Protein AF-A0A5J4V1M4-F1 (afdb_monomer_lite)

Structure (mmCIF, N/CA/C/O backbone):
data_AF-A0A5J4V1M4-F1
#
_entry.id   AF-A0A5J4V1M4-F1
#
loop_
_atom_site.group_PDB
_atom_site.id
_atom_site.type_symbol
_atom_site.label_atom_id
_atom_site.label_alt_id
_atom_site.label_comp_id
_atom_site.label_asym_id
_atom_site.label_entity_id
_atom_site.label_seq_id
_atom_site.pdbx_PDB_ins_code
_atom_site.Cartn_x
_atom_site.Cartn_y
_atom_site.Cartn_z
_atom_site.occupancy
_atom_site.B_iso_or_equiv
_atom_site.auth_seq_id
_atom_site.auth_comp_id
_atom_site.auth_asym_id
_atom_site.auth_atom_id
_atom_site.pdbx_PDB_model_num
ATOM 1 N N . MET A 1 1 ? -38.565 24.382 -17.825 1.00 45.00 1 MET A N 1
ATOM 2 C CA . MET A 1 1 ? -37.209 24.366 -18.414 1.00 45.00 1 MET A CA 1
ATOM 3 C C . MET A 1 1 ? -36.232 24.060 -17.295 1.00 45.00 1 MET A C 1
ATOM 5 O O . MET A 1 1 ? -36.076 24.889 -16.411 1.00 45.00 1 MET A O 1
ATOM 9 N N . GLN A 1 2 ? -35.681 22.848 -17.260 1.00 40.97 2 GLN A N 1
ATOM 10 C CA . GLN A 1 2 ? -34.765 22.397 -16.211 1.00 40.97 2 GLN A CA 1
ATOM 11 C C . GLN A 1 2 ? -33.502 21.856 -16.876 1.00 40.97 2 GLN A C 1
ATOM 13 O O . GLN A 1 2 ? -33.566 21.074 -17.822 1.00 40.97 2 GLN A O 1
ATOM 18 N N . TYR A 1 3 ? -32.373 22.378 -16.414 1.00 47.50 3 TYR A N 1
ATOM 19 C CA . TYR A 1 3 ? -31.035 22.190 -16.947 1.00 47.50 3 TYR A CA 1
ATOM 20 C C . TYR A 1 3 ? -30.555 20.747 -16.749 1.00 47.50 3 TYR A C 1
ATOM 22 O O . TYR A 1 3 ? -30.496 20.271 -15.619 1.00 47.50 3 TYR A O 1
ATOM 30 N N . ALA A 1 4 ? -30.135 20.087 -17.827 1.00 45.00 4 ALA A N 1
ATOM 31 C CA . ALA A 1 4 ? -29.282 18.906 -17.760 1.00 45.00 4 ALA A CA 1
ATOM 32 C C . ALA A 1 4 ? -27.880 19.311 -18.230 1.00 45.00 4 ALA A C 1
ATOM 34 O O . ALA A 1 4 ? -27.552 19.251 -19.413 1.00 45.00 4 ALA A O 1
ATOM 35 N N . LEU A 1 5 ? -27.060 19.782 -17.288 1.00 48.81 5 LEU A N 1
ATOM 36 C CA . LEU A 1 5 ? -25.622 19.908 -17.493 1.00 48.81 5 LEU A CA 1
ATOM 37 C C . LEU A 1 5 ? -25.037 18.494 -17.512 1.00 48.81 5 LEU A C 1
ATOM 39 O O . LEU A 1 5 ? -24.767 17.890 -16.476 1.00 48.81 5 LEU A O 1
ATOM 43 N N . MET A 1 6 ? -24.897 17.956 -18.718 1.00 45.09 6 MET A N 1
ATOM 44 C CA . MET A 1 6 ? -24.172 16.726 -18.997 1.00 45.09 6 MET A CA 1
ATOM 45 C C . MET A 1 6 ? -22.678 17.029 -18.829 1.00 45.09 6 MET A C 1
ATOM 47 O O . MET A 1 6 ? -22.008 17.465 -19.762 1.00 45.09 6 MET A O 1
ATOM 51 N N . TYR A 1 7 ? -22.158 16.894 -17.609 1.00 43.53 7 TYR A N 1
ATOM 52 C CA . TYR A 1 7 ? -20.723 17.016 -17.370 1.00 43.53 7 TYR A CA 1
ATOM 53 C C . TYR A 1 7 ? -20.008 15.834 -18.038 1.00 43.53 7 TYR A C 1
ATOM 55 O O . TYR A 1 7 ? -20.292 14.686 -17.687 1.00 43.53 7 TYR A O 1
ATOM 63 N N . PRO A 1 8 ? -19.065 16.057 -18.970 1.00 46.84 8 PRO A N 1
ATOM 64 C CA . PRO A 1 8 ? -18.210 14.981 -19.434 1.00 46.84 8 PRO A CA 1
ATOM 65 C C . PRO A 1 8 ? -17.286 14.581 -18.280 1.00 46.84 8 PRO A C 1
ATOM 67 O O . PRO A 1 8 ? -16.418 15.353 -17.867 1.00 46.84 8 PRO A O 1
ATOM 70 N N . VAL A 1 9 ? -17.468 13.364 -17.762 1.00 43.47 9 VAL A N 1
ATOM 71 C CA . VAL A 1 9 ? -16.500 12.705 -16.881 1.00 43.47 9 VAL A CA 1
ATOM 72 C C . VAL A 1 9 ? -15.238 12.477 -17.710 1.00 43.47 9 VAL A C 1
ATOM 74 O O . VAL A 1 9 ? -15.075 11.454 -18.369 1.00 43.47 9 VAL A O 1
ATOM 77 N N . ARG A 1 10 ? -14.338 13.465 -17.731 1.00 42.66 10 ARG A N 1
ATOM 78 C CA . ARG A 1 10 ? -12.967 13.256 -18.189 1.00 42.66 10 ARG A CA 1
ATOM 79 C C . ARG A 1 10 ? -12.308 12.355 -17.156 1.00 42.66 10 ARG A C 1
ATOM 81 O O . ARG A 1 10 ? -11.762 12.839 -16.167 1.00 42.66 10 ARG A O 1
ATOM 88 N N . ILE A 1 11 ? -12.377 11.045 -17.373 1.00 49.69 11 ILE A N 1
ATOM 89 C CA . ILE A 1 11 ? -11.449 10.114 -16.743 1.00 49.69 11 ILE A CA 1
ATOM 90 C C . ILE A 1 11 ? -10.085 10.505 -17.312 1.00 49.69 11 ILE A C 1
ATOM 92 O O . ILE A 1 11 ? -9.714 10.086 -18.404 1.00 49.69 11 ILE A O 1
ATOM 96 N N . LEU A 1 12 ? -9.370 11.403 -16.628 1.00 48.34 12 LEU A N 1
ATOM 97 C CA . LEU A 1 12 ? -7.943 11.559 -16.860 1.00 48.34 12 LEU A CA 1
ATOM 98 C C . LEU A 1 12 ? -7.344 10.190 -16.551 1.00 48.34 12 LEU A C 1
ATOM 100 O O . LEU A 1 12 ? -7.156 9.849 -15.382 1.00 48.34 12 LEU A O 1
ATOM 104 N N . GLN A 1 13 ? -7.086 9.398 -17.590 1.00 56.00 13 GLN A N 1
ATOM 105 C CA . GLN A 1 13 ? -6.235 8.227 -17.484 1.00 56.00 13 GLN A CA 1
ATOM 106 C C . GLN A 1 13 ? -4.854 8.749 -17.089 1.00 56.00 13 GLN A C 1
ATOM 108 O O . GLN A 1 13 ? -4.077 9.222 -17.916 1.00 56.00 13 GLN A O 1
ATOM 113 N N . LYS A 1 14 ? -4.596 8.791 -15.779 1.00 71.06 14 LYS A N 1
ATOM 114 C CA . LYS A 1 14 ? -3.306 9.202 -15.241 1.00 71.06 14 LYS A CA 1
ATOM 115 C C . LYS A 1 14 ? -2.306 8.129 -15.642 1.00 71.06 14 LYS A C 1
ATOM 117 O O . LYS A 1 14 ? -2.311 7.033 -15.092 1.00 71.06 14 L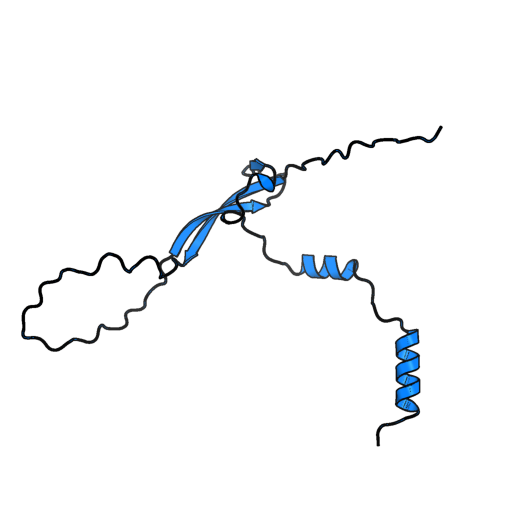YS A O 1
ATOM 122 N N . THR A 1 15 ? -1.465 8.451 -16.613 1.00 79.31 15 THR A N 1
ATOM 123 C CA . THR A 1 15 ? -0.310 7.630 -16.964 1.00 79.31 15 THR A CA 1
ATOM 124 C C . THR A 1 15 ? 0.625 7.545 -15.759 1.00 79.31 15 THR A C 1
ATOM 126 O O . THR A 1 15 ? 0.929 8.565 -15.134 1.00 79.31 15 THR A O 1
ATOM 129 N N . MET A 1 16 ? 1.080 6.340 -15.431 1.00 85.81 16 MET A N 1
ATOM 130 C CA . MET A 1 16 ? 2.049 6.075 -14.369 1.00 85.81 16 MET A CA 1
ATOM 131 C C . MET A 1 16 ? 3.343 5.543 -14.986 1.00 85.81 16 MET A C 1
ATOM 133 O O . MET A 1 16 ? 3.350 5.032 -16.105 1.00 85.81 16 MET A O 1
ATOM 137 N N . LYS A 1 17 ? 4.464 5.669 -14.271 1.00 90.62 17 LYS A N 1
ATOM 138 C CA . LYS A 1 17 ? 5.711 5.040 -14.705 1.00 90.62 17 LYS A CA 1
ATOM 139 C C . LYS A 1 17 ? 5.834 3.646 -14.112 1.00 90.62 17 LYS A C 1
ATOM 141 O O . LYS A 1 17 ? 5.693 3.465 -12.904 1.00 90.62 17 LYS A O 1
ATOM 146 N N . PHE A 1 18 ? 6.172 2.689 -14.966 1.00 90.69 18 PHE A N 1
ATOM 147 C CA . PHE A 1 18 ? 6.471 1.318 -14.585 1.00 90.69 18 PHE A CA 1
ATOM 148 C C . PHE A 1 18 ? 7.898 0.955 -14.965 1.00 90.69 18 PHE A C 1
ATOM 150 O O . PHE A 1 18 ? 8.397 1.337 -16.023 1.00 90.69 18 PHE A O 1
ATOM 157 N N . LYS A 1 19 ? 8.553 0.179 -14.109 1.00 92.00 19 LYS A N 1
ATOM 158 C CA . LYS A 1 19 ? 9.869 -0.396 -14.367 1.00 92.00 19 LYS A CA 1
ATOM 159 C C . LYS A 1 19 ? 9.743 -1.900 -14.540 1.00 92.00 19 LYS A C 1
ATOM 161 O O . LYS A 1 19 ? 9.071 -2.564 -13.753 1.00 92.00 19 LYS A O 1
ATOM 166 N N . GLN A 1 20 ? 10.404 -2.439 -15.559 1.00 91.56 20 GLN A N 1
ATOM 167 C CA . GLN A 1 20 ? 10.467 -3.878 -15.766 1.00 91.56 20 GLN A CA 1
ATOM 168 C C . GLN A 1 20 ? 11.557 -4.486 -14.878 1.00 91.56 20 GLN A C 1
ATOM 170 O O . GLN A 1 20 ? 12.707 -4.049 -14.899 1.00 91.56 20 GLN A O 1
ATOM 175 N N . VAL A 1 21 ? 11.194 -5.500 -14.104 1.00 89.62 21 VAL A N 1
ATOM 176 C CA . VAL A 1 21 ? 12.071 -6.223 -13.182 1.00 89.62 21 VAL A CA 1
ATOM 177 C C . VAL A 1 21 ? 12.027 -7.716 -13.479 1.00 89.62 21 VAL A C 1
ATOM 179 O O . VAL A 1 21 ? 11.010 -8.252 -13.924 1.00 89.62 21 VAL A O 1
ATOM 182 N N . LEU A 1 22 ? 13.153 -8.391 -13.260 1.00 89.25 22 LEU A N 1
ATOM 183 C CA . LEU A 1 22 ? 13.268 -9.834 -13.425 1.00 89.25 22 LEU A CA 1
ATOM 184 C C . LEU A 1 22 ? 13.098 -10.493 -12.056 1.00 89.25 22 LEU A C 1
ATOM 186 O O . LEU A 1 22 ? 13.905 -10.259 -11.161 1.00 89.25 22 LEU A O 1
ATOM 190 N N . VAL A 1 23 ? 12.038 -11.280 -11.898 1.00 85.88 23 VAL A N 1
ATOM 191 C CA . VAL A 1 23 ? 11.677 -11.948 -10.644 1.00 85.88 23 VAL A CA 1
ATOM 192 C C . VAL A 1 23 ? 11.917 -13.445 -10.794 1.00 85.88 23 VAL A C 1
ATOM 194 O O . VAL A 1 23 ? 11.583 -14.028 -11.825 1.00 85.88 23 VAL A O 1
ATOM 197 N N . GLU A 1 24 ? 12.516 -14.067 -9.783 1.00 85.38 24 GLU A N 1
ATOM 198 C CA . GLU A 1 24 ? 12.662 -15.521 -9.719 1.00 85.38 24 GLU A CA 1
ATOM 199 C C . GLU A 1 24 ? 11.427 -16.132 -9.058 1.00 85.38 24 GLU A C 1
ATOM 201 O O . GLU A 1 24 ? 11.097 -15.815 -7.918 1.00 85.38 24 GLU A O 1
ATOM 206 N N . GLU A 1 25 ? 10.731 -16.999 -9.789 1.00 82.19 25 GLU A N 1
ATOM 207 C CA . GLU A 1 25 ? 9.518 -17.674 -9.328 1.00 82.19 25 GLU A CA 1
ATOM 208 C C . GLU A 1 25 ? 9.706 -19.190 -9.335 1.00 82.19 25 GLU A C 1
ATOM 210 O O . GLU A 1 25 ? 10.325 -19.709 -10.269 1.00 82.19 25 GLU A O 1
ATOM 215 N N . PRO A 1 26 ? 9.154 -19.923 -8.353 1.00 79.38 26 PRO A N 1
ATOM 216 C CA . PRO A 1 26 ? 9.152 -21.380 -8.381 1.00 79.38 26 PRO A CA 1
ATOM 217 C C . PRO A 1 26 ? 8.347 -21.890 -9.585 1.00 79.38 26 PRO A C 1
ATOM 219 O O . PRO A 1 26 ? 7.295 -21.346 -9.930 1.00 79.38 26 PRO A O 1
ATOM 222 N N . ILE A 1 27 ? 8.853 -22.928 -10.250 1.00 75.81 27 ILE A N 1
ATOM 223 C CA . ILE A 1 27 ? 8.130 -23.599 -11.333 1.00 75.81 27 ILE A CA 1
ATOM 224 C C . ILE A 1 27 ? 7.018 -24.455 -10.704 1.00 75.81 27 ILE A C 1
ATOM 226 O O . ILE A 1 27 ? 7.340 -25.300 -9.870 1.00 75.81 27 ILE A O 1
ATOM 230 N N . PRO A 1 28 ? 5.738 -24.270 -11.080 1.00 65.81 28 PRO A N 1
ATOM 231 C CA . PRO A 1 28 ? 4.666 -25.153 -10.628 1.00 65.81 28 PRO A CA 1
ATOM 232 C C . PRO A 1 28 ? 4.911 -26.583 -11.137 1.00 65.81 28 PRO A C 1
ATOM 234 O O . PRO A 1 28 ? 5.233 -26.780 -12.312 1.00 65.81 28 PRO A O 1
ATOM 237 N N . GLU A 1 29 ? 4.790 -27.569 -10.246 1.00 60.47 29 GLU A N 1
ATOM 238 C CA . GLU A 1 29 ? 5.140 -28.977 -10.501 1.00 60.47 29 GLU A CA 1
ATOM 239 C C . GLU A 1 29 ? 4.255 -29.650 -11.572 1.00 60.47 29 GLU A C 1
ATOM 241 O O . GLU A 1 29 ? 4.682 -30.618 -12.197 1.00 60.47 29 GLU A O 1
ATOM 246 N N . ASP A 1 30 ? 3.105 -29.063 -11.916 1.00 52.38 30 ASP A N 1
ATOM 247 C CA . ASP A 1 30 ? 2.092 -29.636 -12.822 1.00 52.38 30 ASP A CA 1
ATOM 248 C C . ASP A 1 30 ? 2.485 -29.716 -14.313 1.00 52.38 30 ASP A C 1
ATOM 250 O O . ASP A 1 30 ? 1.671 -30.069 -15.162 1.00 52.38 30 ASP A O 1
ATOM 254 N N . THR A 1 31 ? 3.724 -29.378 -14.686 1.00 51.91 31 THR A N 1
ATOM 255 C CA . THR A 1 31 ? 4.166 -29.440 -16.099 1.00 51.91 31 THR A CA 1
ATOM 256 C C . THR A 1 31 ? 4.981 -30.702 -16.429 1.00 51.91 31 THR A C 1
ATOM 258 O O . THR A 1 31 ? 5.548 -30.795 -17.518 1.00 51.91 31 THR A O 1
ATOM 261 N N . GLN A 1 32 ? 5.073 -31.683 -15.523 1.00 49.41 32 GLN A N 1
ATOM 262 C CA . GLN A 1 32 ? 5.910 -32.878 -15.715 1.00 49.41 32 GLN A CA 1
ATOM 263 C C . GLN A 1 32 ? 5.157 -34.213 -15.663 1.00 49.41 32 GLN A C 1
ATOM 265 O O . GLN A 1 32 ? 5.606 -35.113 -14.980 1.00 49.41 32 GLN A O 1
ATOM 270 N N . ASP A 1 33 ? 4.105 -34.400 -16.467 1.00 46.38 33 ASP A N 1
ATOM 271 C CA . ASP A 1 33 ? 3.514 -35.740 -16.683 1.00 46.38 33 ASP A CA 1
ATOM 272 C C . ASP A 1 33 ? 3.190 -36.040 -18.162 1.00 46.38 33 ASP A C 1
ATOM 274 O O . ASP A 1 33 ? 2.162 -36.617 -18.502 1.00 46.38 33 ASP A O 1
ATOM 278 N N . ALA A 1 34 ? 4.068 -35.655 -19.097 1.00 43.25 34 ALA A N 1
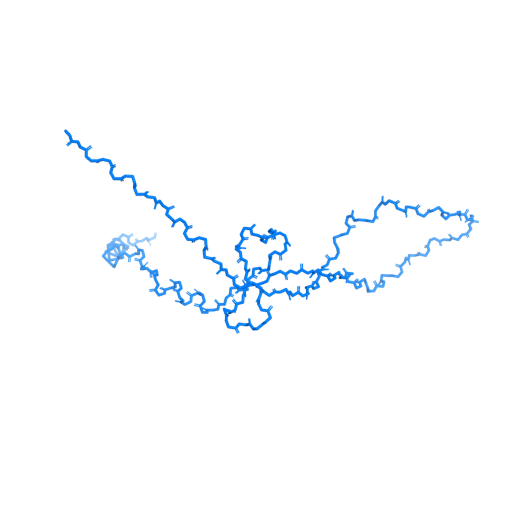ATOM 279 C CA . ALA A 1 34 ? 3.906 -36.026 -20.517 1.00 43.25 34 ALA A CA 1
ATOM 280 C C . ALA A 1 34 ? 5.164 -36.599 -21.191 1.00 43.25 34 ALA A C 1
ATOM 282 O O . ALA A 1 34 ? 5.197 -36.779 -22.409 1.00 43.25 34 ALA A O 1
ATOM 283 N N . LYS A 1 35 ? 6.209 -36.925 -20.425 1.00 47.28 35 LYS A N 1
ATOM 284 C CA . LYS A 1 35 ? 7.354 -37.701 -20.927 1.00 47.28 35 LYS A CA 1
ATOM 285 C C . LYS A 1 35 ? 7.685 -38.828 -19.962 1.00 47.28 35 LYS A C 1
ATOM 287 O O . LYS A 1 35 ? 8.743 -38.839 -19.346 1.00 47.28 35 LYS A O 1
ATOM 292 N N . GLN A 1 36 ? 6.761 -39.779 -19.846 1.00 46.53 36 GLN A N 1
ATOM 293 C CA . GLN A 1 36 ? 7.061 -41.057 -19.221 1.00 46.53 36 GLN A CA 1
ATOM 294 C C . GLN A 1 36 ? 8.120 -41.774 -20.067 1.00 46.53 36 GLN A C 1
ATOM 296 O O . GLN A 1 36 ? 7.940 -42.046 -21.258 1.00 46.53 36 GLN A O 1
ATOM 301 N N . GLU A 1 37 ? 9.264 -41.986 -19.430 1.00 43.47 37 GLU A N 1
ATOM 302 C CA . GLU A 1 37 ? 10.438 -42.672 -19.936 1.00 43.47 37 GLU A CA 1
ATOM 303 C C . GLU A 1 37 ? 10.073 -44.052 -20.488 1.00 43.47 37 GLU A C 1
ATOM 305 O O . GLU A 1 37 ? 9.549 -44.920 -19.793 1.00 43.47 37 GLU A O 1
ATOM 310 N N . ARG A 1 38 ? 10.401 -44.283 -21.760 1.00 44.19 38 ARG A N 1
ATOM 311 C CA . ARG A 1 38 ? 10.417 -45.620 -22.354 1.00 44.19 38 ARG A CA 1
ATOM 312 C C . ARG A 1 38 ? 11.785 -46.251 -22.082 1.00 44.19 38 ARG A C 1
ATOM 314 O O . ARG A 1 38 ? 12.574 -46.453 -23.001 1.00 44.19 38 ARG A O 1
ATOM 321 N N . THR A 1 39 ? 12.097 -46.528 -20.822 1.00 41.09 39 THR A N 1
ATOM 322 C CA . THR A 1 39 ? 13.280 -47.307 -20.434 1.00 41.09 39 THR A CA 1
ATOM 323 C C . THR A 1 39 ? 12.907 -48.788 -20.411 1.00 41.09 39 THR A C 1
ATOM 325 O O . THR A 1 39 ? 12.132 -49.254 -19.582 1.00 41.09 39 THR A O 1
ATOM 328 N N . LYS A 1 40 ? 13.441 -49.536 -21.387 1.00 44.72 40 LYS A N 1
ATOM 329 C CA . LYS A 1 40 ? 13.412 -51.006 -21.436 1.00 44.72 40 LYS A CA 1
ATOM 330 C C . LYS A 1 40 ? 13.950 -51.563 -20.113 1.00 44.72 40 LYS A C 1
ATOM 332 O O . LYS A 1 40 ? 15.131 -51.394 -19.822 1.00 44.72 40 LYS A O 1
ATOM 337 N N . SER A 1 41 ? 13.113 -52.252 -19.348 1.00 42.03 41 SER A N 1
ATOM 338 C CA . SER A 1 41 ? 13.534 -53.025 -18.183 1.00 42.03 41 SER A CA 1
ATOM 339 C C . SER A 1 41 ? 14.234 -54.316 -18.626 1.00 42.03 41 SER A C 1
ATOM 341 O O . SER A 1 41 ? 13.667 -55.137 -19.347 1.00 42.03 41 SER A O 1
ATOM 343 N N . GLN A 1 42 ? 15.485 -54.500 -18.195 1.00 48.91 42 GLN A N 1
ATOM 344 C CA . GLN A 1 42 ? 16.091 -55.827 -18.055 1.00 48.91 42 GLN A CA 1
ATOM 345 C C . GLN A 1 42 ? 15.617 -56.445 -16.724 1.00 48.91 42 GLN A C 1
ATOM 347 O O . GLN A 1 42 ? 15.551 -55.727 -15.724 1.00 48.91 42 GLN A O 1
ATOM 352 N N . PRO A 1 43 ? 15.296 -57.750 -16.668 1.00 43.94 43 PRO A N 1
ATOM 353 C CA . PRO A 1 43 ? 14.911 -58.414 -15.426 1.00 43.94 43 PRO A CA 1
ATOM 354 C C . PRO A 1 43 ? 16.166 -58.818 -14.635 1.00 43.94 43 PRO A C 1
ATOM 356 O O . PRO A 1 43 ? 16.949 -59.631 -15.118 1.00 43.94 43 PRO A O 1
ATOM 359 N N . GLY A 1 44 ? 16.369 -58.282 -13.423 1.00 49.62 44 GLY A N 1
ATOM 360 C CA . GLY A 1 44 ? 17.411 -58.827 -12.537 1.00 49.62 44 GLY A CA 1
ATOM 361 C C . GLY A 1 44 ? 17.912 -58.004 -11.347 1.00 49.62 44 GLY A C 1
ATOM 362 O O . GLY A 1 44 ? 18.649 -58.561 -10.541 1.00 49.62 44 GLY A O 1
ATOM 363 N N . SER A 1 45 ? 17.545 -56.732 -11.171 1.00 52.12 45 SER A N 1
ATOM 364 C CA . SER A 1 45 ? 18.053 -55.925 -10.045 1.00 52.12 45 SER A CA 1
ATOM 365 C C . SER A 1 45 ? 16.937 -55.392 -9.150 1.00 52.12 45 SER A C 1
ATOM 367 O O . SER A 1 45 ? 15.982 -54.787 -9.635 1.00 52.12 45 SER A O 1
ATOM 369 N N . LEU A 1 46 ? 17.084 -55.605 -7.837 1.00 56.94 46 LEU A N 1
ATOM 370 C CA . LEU A 1 46 ? 16.245 -55.023 -6.784 1.00 56.94 46 LEU A CA 1
ATOM 371 C C . LEU A 1 46 ? 16.144 -53.492 -6.944 1.00 56.94 46 LEU A C 1
ATOM 373 O O . LEU A 1 46 ? 17.138 -52.862 -7.317 1.00 56.94 46 LEU A O 1
ATOM 377 N N . PRO A 1 47 ? 14.988 -52.873 -6.641 1.00 50.94 47 PRO A N 1
ATOM 378 C CA . PRO A 1 47 ? 14.838 -51.427 -6.731 1.00 50.94 47 PRO A CA 1
ATOM 379 C C . PRO A 1 47 ? 15.721 -50.742 -5.679 1.00 50.94 47 PRO A C 1
ATOM 381 O O . PRO A 1 47 ? 15.478 -50.837 -4.476 1.00 50.94 47 PRO A O 1
ATOM 384 N N . GLN A 1 48 ? 16.759 -50.041 -6.134 1.00 55.25 48 GLN A N 1
ATOM 385 C CA . GLN A 1 48 ? 17.460 -49.055 -5.320 1.00 55.25 48 GLN A CA 1
ATOM 386 C C . GLN A 1 48 ? 16.489 -47.904 -5.041 1.00 55.25 48 GLN A C 1
ATOM 388 O O . GLN A 1 48 ? 16.023 -47.248 -5.972 1.00 55.25 48 GLN A O 1
ATOM 393 N N . PHE A 1 49 ? 16.178 -47.655 -3.767 1.00 53.56 49 PHE A N 1
ATOM 394 C CA . PHE A 1 49 ? 15.472 -46.436 -3.379 1.00 53.56 49 PHE A CA 1
ATOM 395 C C . PHE A 1 49 ? 16.307 -45.225 -3.825 1.00 53.56 49 PHE A C 1
ATOM 397 O O . PHE A 1 49 ? 17.492 -45.156 -3.477 1.00 53.56 49 PHE A O 1
ATOM 404 N N . PRO A 1 50 ? 15.741 -44.279 -4.597 1.00 58.34 50 PRO A N 1
ATOM 405 C CA . PRO A 1 50 ? 16.475 -43.091 -4.994 1.00 58.34 50 PRO A CA 1
ATOM 406 C C . PRO A 1 50 ? 16.834 -42.295 -3.738 1.00 58.34 50 PRO A C 1
ATOM 408 O O . PRO A 1 50 ? 15.980 -42.002 -2.901 1.00 58.34 50 PRO A O 1
ATOM 411 N N . GLN A 1 51 ? 18.120 -41.967 -3.593 1.00 59.03 51 GLN A N 1
ATOM 412 C CA . GLN A 1 51 ? 18.575 -41.052 -2.553 1.00 59.03 51 GLN A CA 1
ATOM 413 C C . GLN A 1 51 ? 17.790 -39.745 -2.708 1.00 59.03 51 GLN A C 1
ATOM 415 O O . GLN A 1 51 ? 17.772 -39.175 -3.800 1.00 59.03 51 GLN A O 1
ATOM 420 N N . ILE A 1 52 ? 17.143 -39.277 -1.636 1.00 53.66 52 ILE A N 1
ATOM 421 C CA . ILE A 1 52 ? 16.461 -37.978 -1.597 1.00 53.66 52 ILE A CA 1
ATOM 422 C C . ILE A 1 52 ? 17.554 -36.903 -1.636 1.00 53.66 52 ILE A C 1
ATOM 424 O O . ILE A 1 52 ? 17.987 -36.362 -0.619 1.00 53.66 52 ILE A O 1
ATOM 428 N N . GLY A 1 53 ? 18.084 -36.657 -2.833 1.00 53.41 53 GLY A N 1
ATOM 429 C CA . GLY A 1 53 ? 18.930 -35.516 -3.116 1.00 53.41 53 GLY A CA 1
ATOM 430 C C . GLY A 1 53 ? 18.134 -34.255 -2.820 1.00 53.41 53 GLY A C 1
ATOM 431 O O . GLY A 1 53 ? 16.930 -34.205 -3.057 1.00 53.41 53 GLY A O 1
ATOM 432 N N . LYS A 1 54 ? 18.803 -33.240 -2.272 1.00 51.03 54 LYS A N 1
ATOM 433 C CA . LYS A 1 54 ? 18.227 -31.918 -2.014 1.00 51.03 54 LYS A CA 1
ATOM 434 C C . LYS A 1 54 ? 17.596 -31.404 -3.318 1.00 51.03 54 LYS A C 1
ATOM 436 O O . LYS A 1 54 ? 18.320 -30.892 -4.170 1.00 51.03 54 LYS A O 1
ATOM 441 N N . MET A 1 55 ? 16.283 -31.575 -3.503 1.00 52.25 55 MET A N 1
ATOM 442 C CA . MET A 1 55 ? 15.559 -30.963 -4.615 1.00 52.25 55 MET A CA 1
ATOM 443 C C . MET A 1 55 ? 15.641 -29.461 -4.389 1.00 52.25 55 MET A C 1
ATOM 445 O O . MET A 1 55 ? 14.936 -28.902 -3.553 1.00 52.25 55 MET A O 1
ATOM 449 N N . GLN A 1 56 ? 16.574 -28.809 -5.080 1.00 62.09 56 GLN A N 1
ATOM 450 C CA . GLN A 1 56 ? 16.544 -27.361 -5.170 1.00 62.09 56 GLN A CA 1
ATOM 451 C C . GLN A 1 56 ? 15.274 -27.001 -5.947 1.00 62.09 56 GLN A C 1
ATOM 453 O O . GLN A 1 56 ? 15.070 -27.552 -7.037 1.00 62.09 56 GLN A O 1
ATOM 458 N N . PRO A 1 57 ? 14.412 -26.124 -5.409 1.00 61.78 57 PRO A N 1
ATOM 459 C CA . PRO A 1 57 ? 13.235 -25.683 -6.133 1.00 61.78 57 PRO A CA 1
ATOM 460 C C . PRO A 1 57 ? 13.705 -25.054 -7.444 1.00 61.78 57 PRO A C 1
ATOM 462 O O . PRO A 1 57 ? 14.497 -24.110 -7.442 1.00 61.78 57 PRO A O 1
ATOM 465 N N . ARG A 1 58 ? 13.268 -25.610 -8.579 1.00 72.75 58 ARG A N 1
ATOM 466 C CA . ARG A 1 58 ? 13.588 -25.026 -9.882 1.00 72.75 58 ARG A CA 1
ATOM 467 C C . ARG A 1 58 ? 12.888 -23.676 -9.956 1.00 72.75 58 ARG A C 1
ATOM 469 O O . ARG A 1 58 ? 11.661 -23.618 -9.888 1.00 72.75 58 ARG A O 1
ATOM 476 N N . THR A 1 59 ? 13.658 -22.605 -10.095 1.00 80.06 59 THR A N 1
ATOM 477 C CA . THR A 1 59 ? 13.129 -21.260 -10.312 1.00 80.06 59 THR A CA 1
ATOM 478 C C . THR A 1 59 ? 13.212 -20.890 -11.790 1.00 80.06 59 THR A C 1
ATOM 480 O O . THR A 1 59 ? 14.118 -21.306 -12.515 1.00 80.06 59 THR A O 1
ATOM 483 N N . ARG A 1 60 ? 12.242 -20.108 -12.265 1.00 82.00 60 ARG A N 1
ATOM 484 C CA . ARG A 1 60 ? 12.263 -19.462 -13.580 1.00 82.00 60 ARG A CA 1
ATOM 485 C C . ARG A 1 60 ? 12.329 -17.951 -13.402 1.00 82.00 60 ARG A C 1
ATOM 487 O O . ARG A 1 60 ? 11.731 -17.401 -12.483 1.00 82.00 60 ARG A O 1
ATOM 494 N N . LYS A 1 61 ? 13.032 -17.278 -14.309 1.00 85.38 61 LYS A N 1
ATOM 495 C CA . LYS A 1 61 ? 13.121 -15.816 -14.343 1.00 85.38 61 LYS A CA 1
ATOM 496 C C . LYS A 1 61 ? 11.965 -15.259 -15.172 1.00 85.38 61 LYS A C 1
ATOM 498 O O . LYS A 1 61 ? 11.921 -15.477 -16.381 1.00 85.38 61 LYS A O 1
ATOM 503 N N . VAL A 1 62 ? 11.037 -14.554 -14.532 1.00 86.94 62 VAL A N 1
ATOM 504 C CA . VAL A 1 62 ? 9.853 -13.950 -15.158 1.00 86.94 62 VAL A CA 1
ATOM 505 C C . VAL A 1 62 ? 9.992 -12.432 -15.159 1.00 86.94 62 VAL A C 1
ATOM 507 O O . VAL A 1 62 ? 10.440 -11.825 -14.189 1.00 86.94 62 VAL A O 1
ATOM 510 N N . LYS A 1 63 ? 9.623 -11.803 -16.274 1.00 90.31 63 LYS A N 1
ATOM 511 C CA . LYS A 1 63 ? 9.585 -10.345 -16.407 1.00 90.31 63 LYS A CA 1
ATOM 512 C C . LYS A 1 63 ? 8.283 -9.815 -15.810 1.00 90.31 63 LYS A C 1
ATOM 514 O O . LYS A 1 63 ? 7.212 -10.213 -16.258 1.00 90.31 63 LYS A O 1
ATOM 519 N N . ARG A 1 64 ? 8.380 -8.898 -14.849 1.00 92.62 64 ARG A N 1
ATOM 520 C CA . ARG A 1 64 ? 7.236 -8.214 -14.231 1.00 92.62 64 ARG A CA 1
ATOM 521 C C . ARG A 1 64 ? 7.402 -6.696 -14.268 1.00 92.62 64 ARG A C 1
ATOM 523 O O . ARG A 1 64 ? 8.518 -6.203 -14.389 1.00 92.62 64 ARG A O 1
ATOM 530 N N . TYR A 1 65 ? 6.305 -5.961 -14.152 1.00 92.94 65 TYR A N 1
ATOM 531 C CA . TYR A 1 65 ? 6.260 -4.503 -14.097 1.00 92.94 65 TYR A CA 1
ATOM 532 C C . TYR A 1 65 ? 5.918 -4.042 -12.686 1.00 92.94 65 TYR A C 1
ATOM 534 O O . TYR A 1 65 ? 4.926 -4.483 -12.114 1.00 92.94 65 TYR A O 1
ATOM 542 N N . VAL A 1 66 ? 6.717 -3.134 -12.135 1.00 93.00 66 VAL A N 1
ATOM 543 C CA . VAL A 1 66 ? 6.478 -2.510 -10.828 1.00 93.00 66 VAL A CA 1
ATOM 544 C C . VAL A 1 66 ? 6.275 -1.012 -11.003 1.00 93.00 66 VAL A C 1
ATOM 546 O O . VAL A 1 66 ? 6.940 -0.392 -11.836 1.00 93.00 66 VAL A O 1
ATOM 549 N N . GLY A 1 67 ? 5.361 -0.422 -10.232 1.00 91.38 67 GLY A N 1
ATOM 550 C CA . GLY A 1 67 ? 5.209 1.031 -10.194 1.00 91.38 67 GLY A CA 1
ATOM 551 C C . GLY A 1 67 ? 6.502 1.689 -9.707 1.00 91.38 67 GLY A C 1
ATOM 552 O O . GLY A 1 67 ? 7.093 1.246 -8.724 1.00 91.38 67 GLY A O 1
ATOM 553 N N . THR A 1 68 ? 6.957 2.727 -10.403 1.00 91.12 68 THR A N 1
ATOM 554 C CA . THR A 1 68 ? 8.171 3.473 -10.050 1.00 91.12 68 THR A CA 1
ATOM 555 C C . THR A 1 68 ? 7.895 4.973 -9.978 1.00 91.12 68 THR A C 1
ATOM 557 O O . THR A 1 68 ? 6.835 5.463 -10.375 1.00 91.12 68 THR A O 1
ATOM 560 N N . SER A 1 69 ? 8.865 5.719 -9.453 1.00 90.00 69 SER A N 1
ATOM 561 C CA . SER A 1 69 ? 8.808 7.175 -9.408 1.00 90.00 69 SER A CA 1
ATOM 562 C C . SER A 1 69 ? 8.699 7.761 -10.824 1.00 90.00 69 SER A C 1
ATOM 564 O O . SER A 1 69 ? 9.399 7.306 -11.734 1.00 90.00 69 SER A O 1
ATOM 566 N N . PRO A 1 70 ? 7.911 8.832 -11.031 1.00 89.12 70 PRO A N 1
ATOM 567 C CA . PRO A 1 70 ? 7.902 9.580 -12.288 1.00 89.12 70 PRO A CA 1
ATOM 568 C C . PRO A 1 70 ? 9.289 10.090 -12.712 1.00 89.12 70 PRO A C 1
ATOM 570 O O . PRO A 1 70 ? 9.527 10.312 -13.899 1.00 89.12 70 PRO A O 1
ATOM 573 N N . ALA A 1 71 ? 10.216 10.253 -11.766 1.00 90.44 71 ALA A N 1
ATOM 574 C CA . ALA A 1 71 ? 11.582 10.695 -12.029 1.00 90.44 71 ALA A CA 1
ATOM 575 C C . ALA A 1 71 ? 12.539 9.561 -12.450 1.00 90.44 71 ALA A C 1
ATOM 577 O O . ALA A 1 71 ? 13.671 9.847 -12.828 1.00 90.44 71 ALA A O 1
ATOM 578 N N . ASP A 1 72 ? 12.118 8.290 -12.406 1.00 90.12 72 ASP A N 1
ATOM 579 C CA . ASP A 1 72 ? 12.979 7.165 -12.784 1.00 90.12 72 ASP A CA 1
ATOM 580 C C . ASP A 1 72 ? 13.307 7.223 -14.294 1.00 90.12 72 ASP A C 1
ATOM 582 O O . ASP A 1 72 ? 12.377 7.222 -15.121 1.00 90.12 72 ASP A O 1
ATOM 586 N N . PRO A 1 73 ? 14.599 7.288 -14.679 1.00 89.81 73 PRO A N 1
ATOM 587 C CA . PRO A 1 73 ? 15.012 7.330 -16.080 1.00 89.81 73 PRO A CA 1
ATOM 588 C C . PRO A 1 73 ? 14.746 6.012 -16.818 1.00 89.81 73 PRO A C 1
ATOM 590 O O . PRO A 1 73 ? 14.635 6.018 -18.039 1.00 89.81 73 PRO A O 1
ATOM 593 N N . GLN A 1 74 ? 14.620 4.889 -16.103 1.00 90.50 74 GLN A N 1
ATOM 594 C CA . GLN A 1 74 ? 14.304 3.581 -16.691 1.00 90.50 74 GLN A CA 1
ATOM 595 C C . GLN A 1 74 ? 12.797 3.281 -16.702 1.00 90.50 74 GLN A C 1
ATOM 597 O O . GLN A 1 74 ? 12.386 2.200 -17.127 1.00 90.50 74 GLN A O 1
ATOM 602 N N . GLY A 1 75 ? 11.971 4.206 -16.206 1.00 89.12 75 GLY A N 1
ATOM 603 C CA . GLY A 1 75 ? 10.527 4.033 -16.123 1.00 89.12 75 GLY A CA 1
ATOM 604 C C . GLY A 1 75 ? 9.835 4.292 -17.461 1.00 89.12 75 GLY A C 1
ATOM 605 O O . GLY A 1 75 ? 10.003 5.348 -18.069 1.00 89.12 75 GLY A O 1
ATOM 606 N N . ILE A 1 76 ? 8.999 3.348 -17.879 1.00 90.69 76 ILE A N 1
ATOM 607 C CA . ILE A 1 76 ? 8.155 3.437 -19.069 1.00 90.69 76 ILE A CA 1
ATOM 608 C C . ILE A 1 76 ? 6.800 4.009 -18.647 1.00 90.69 76 ILE A C 1
ATOM 610 O O . ILE A 1 76 ? 6.184 3.514 -17.704 1.00 90.69 76 ILE A O 1
ATOM 614 N N . SER A 1 77 ? 6.345 5.060 -19.328 1.00 90.56 77 SER A N 1
ATOM 615 C CA . SER A 1 77 ? 5.036 5.664 -19.069 1.00 90.56 77 SER A CA 1
ATOM 616 C C . SER A 1 77 ? 3.942 4.842 -19.742 1.00 90.56 77 SER A C 1
ATOM 618 O O . SER A 1 77 ? 3.920 4.743 -20.965 1.00 90.56 77 SER A O 1
ATOM 620 N N . MET A 1 78 ? 3.042 4.272 -18.950 1.00 90.12 78 MET A N 1
ATOM 621 C CA . MET A 1 78 ? 1.891 3.496 -19.416 1.00 90.12 78 MET A CA 1
ATOM 622 C C . MET A 1 78 ? 0.740 3.626 -18.413 1.00 90.12 78 MET A C 1
ATOM 624 O O . MET A 1 78 ? 0.924 4.102 -17.288 1.00 90.12 78 MET A O 1
ATOM 628 N N . THR A 1 79 ? -0.470 3.269 -18.814 1.00 90.19 79 THR A N 1
ATOM 629 C CA . THR A 1 79 ? -1.596 3.177 -17.882 1.00 90.19 79 THR A CA 1
ATOM 630 C C . THR A 1 79 ? -1.580 1.822 -17.175 1.00 90.19 79 THR A C 1
ATOM 632 O O . THR A 1 79 ? -0.901 0.891 -17.605 1.00 90.19 79 THR A O 1
ATOM 635 N N . LEU A 1 80 ? -2.301 1.703 -16.057 1.00 86.69 80 LEU A N 1
ATOM 636 C CA . LEU A 1 80 ? -2.407 0.421 -15.352 1.00 86.69 80 LEU A CA 1
ATOM 637 C C . LEU A 1 80 ? -3.116 -0.642 -16.211 1.00 86.69 80 LEU A C 1
ATOM 639 O O . LEU A 1 80 ? -2.781 -1.817 -16.108 1.00 86.69 80 LEU A O 1
ATOM 643 N N . ASP A 1 81 ? -4.035 -0.215 -17.080 1.00 89.50 81 ASP A N 1
ATOM 644 C CA . ASP A 1 81 ? -4.798 -1.090 -17.977 1.00 89.50 81 ASP A CA 1
ATOM 645 C C . ASP A 1 81 ? -3.924 -1.701 -19.089 1.00 89.50 81 ASP A C 1
ATOM 647 O O . ASP A 1 81 ? -4.247 -2.763 -19.619 1.00 89.50 81 ASP A O 1
ATOM 651 N N . ASP A 1 82 ? -2.787 -1.071 -19.407 1.00 88.44 82 ASP A N 1
ATOM 652 C CA . ASP A 1 82 ? -1.828 -1.569 -20.400 1.00 88.44 82 ASP A CA 1
ATOM 653 C C . ASP A 1 82 ? -0.968 -2.729 -19.863 1.00 88.44 82 ASP A C 1
ATOM 655 O O . ASP A 1 82 ? -0.326 -3.443 -20.639 1.00 88.44 82 ASP A O 1
ATOM 659 N N . VAL A 1 83 ? -0.926 -2.926 -18.538 1.00 87.31 83 VAL A N 1
ATOM 660 C CA . VAL A 1 83 ? -0.123 -3.972 -17.894 1.00 87.31 83 VAL A CA 1
ATOM 661 C C . VAL A 1 83 ? -0.993 -5.200 -17.627 1.00 87.31 83 VAL A C 1
ATOM 663 O O . VAL A 1 83 ? -1.918 -5.135 -16.814 1.00 87.31 83 VAL A O 1
ATOM 666 N N . PRO A 1 84 ? -0.680 -6.369 -18.218 1.00 88.81 84 PRO A N 1
ATOM 667 C CA . PRO A 1 84 ? -1.414 -7.586 -17.912 1.00 88.81 84 PRO A CA 1
ATOM 668 C C . PRO A 1 84 ? -1.316 -7.932 -16.414 1.00 88.81 84 PRO A C 1
ATOM 670 O O . PRO A 1 84 ? -0.207 -7.919 -15.869 1.00 88.81 84 PRO A O 1
ATOM 673 N N . PRO A 1 85 ? -2.414 -8.331 -15.741 1.00 87.00 85 PRO A N 1
ATOM 674 C CA . PRO A 1 85 ? -2.420 -8.554 -14.290 1.00 87.00 85 PRO A CA 1
ATOM 675 C C . PRO A 1 85 ? -1.365 -9.552 -13.795 1.00 87.00 85 PRO A C 1
ATOM 677 O O . PRO A 1 85 ? -0.782 -9.369 -12.732 1.00 87.00 85 PRO A O 1
ATOM 680 N N . TYR A 1 86 ? -1.066 -10.589 -14.584 1.00 87.69 86 TYR A N 1
ATOM 681 C CA . TYR A 1 86 ? -0.063 -11.607 -14.248 1.00 87.69 86 TYR A CA 1
ATOM 682 C C . TYR A 1 86 ? 1.389 -11.108 -14.357 1.00 87.69 86 TYR A C 1
ATOM 684 O O . TYR A 1 86 ? 2.298 -11.744 -13.829 1.00 87.69 86 TYR A O 1
ATOM 692 N N . GLN A 1 87 ? 1.618 -9.983 -15.039 1.00 90.88 87 GLN A N 1
ATOM 693 C CA . GLN A 1 87 ? 2.924 -9.330 -15.130 1.00 90.88 87 GLN A CA 1
ATOM 694 C C . GLN A 1 87 ? 3.064 -8.201 -14.111 1.00 90.88 87 GLN A C 1
ATOM 696 O O . GLN A 1 87 ? 4.163 -7.682 -13.942 1.00 90.88 87 GLN A O 1
ATOM 701 N N . LEU A 1 88 ? 1.990 -7.809 -13.426 1.00 91.31 88 LEU A N 1
ATOM 702 C CA . LEU A 1 88 ? 2.039 -6.751 -12.432 1.00 91.31 88 LEU A CA 1
ATOM 703 C C . LEU A 1 88 ? 2.704 -7.265 -11.147 1.00 91.31 88 LEU A C 1
ATOM 705 O O . LEU A 1 88 ? 2.319 -8.284 -10.571 1.00 91.31 88 LEU A O 1
ATOM 709 N N . LEU A 1 89 ? 3.724 -6.547 -10.686 1.00 91.38 89 LEU A N 1
ATOM 710 C CA . LEU A 1 89 ? 4.339 -6.753 -9.385 1.00 91.38 89 LEU A CA 1
ATOM 711 C C . LEU A 1 89 ? 3.787 -5.715 -8.411 1.00 91.38 89 LEU A C 1
ATOM 713 O O . LEU A 1 89 ? 4.082 -4.523 -8.511 1.00 91.38 89 LEU A O 1
ATOM 717 N N . VAL A 1 90 ? 2.987 -6.191 -7.461 1.00 88.25 90 VAL A N 1
ATOM 718 C CA . VAL A 1 90 ? 2.429 -5.356 -6.397 1.00 88.25 90 VAL A CA 1
ATOM 719 C C . VAL A 1 90 ? 3.546 -5.013 -5.402 1.00 88.25 90 VAL A C 1
ATOM 721 O O . VAL A 1 90 ? 4.245 -5.925 -4.949 1.00 88.25 90 VAL A O 1
ATOM 724 N N . PRO A 1 91 ? 3.751 -3.727 -5.059 1.00 88.25 91 PRO A N 1
ATOM 725 C CA . PRO A 1 91 ? 4.742 -3.347 -4.061 1.00 88.25 91 PRO A CA 1
ATOM 726 C C . PRO A 1 91 ? 4.357 -3.896 -2.678 1.00 88.25 91 PRO A C 1
ATOM 728 O O . PRO A 1 91 ? 3.169 -3.994 -2.360 1.00 88.25 91 PRO A O 1
ATOM 731 N N . PRO A 1 92 ? 5.340 -4.243 -1.830 1.00 90.62 92 PRO A N 1
ATOM 732 C CA . PRO A 1 92 ? 5.059 -4.735 -0.491 1.00 90.62 92 PRO A CA 1
ATOM 733 C C . PRO A 1 92 ? 4.396 -3.652 0.368 1.00 90.62 92 PRO A C 1
ATOM 735 O O . PRO A 1 92 ? 4.669 -2.456 0.233 1.00 90.62 92 PRO A O 1
ATOM 738 N N . VAL A 1 93 ? 3.544 -4.080 1.298 1.00 92.62 93 VAL A N 1
ATOM 739 C CA . VAL A 1 93 ? 2.969 -3.181 2.301 1.00 92.62 93 VAL A CA 1
ATOM 740 C C . VAL A 1 93 ? 4.053 -2.820 3.315 1.00 92.62 93 VAL A C 1
ATOM 742 O O . VAL A 1 93 ? 4.628 -3.698 3.954 1.00 92.62 93 VAL A O 1
ATOM 745 N N . THR A 1 94 ? 4.337 -1.527 3.462 1.00 94.31 94 THR A N 1
ATOM 746 C CA . THR A 1 94 ? 5.310 -1.000 4.421 1.00 94.31 94 THR A CA 1
ATOM 747 C C . THR A 1 94 ? 4.612 -0.450 5.665 1.00 94.31 94 THR A C 1
ATOM 749 O O . THR A 1 94 ? 3.408 -0.178 5.664 1.00 94.31 94 THR A O 1
ATOM 752 N N . LEU A 1 95 ? 5.383 -0.234 6.735 1.00 95.44 95 LEU A N 1
ATOM 753 C CA . LEU A 1 95 ? 4.890 0.411 7.956 1.00 95.44 95 LEU A CA 1
ATOM 754 C C . LEU A 1 95 ? 4.340 1.819 7.684 1.00 95.44 95 LEU A C 1
ATOM 756 O O . LEU A 1 95 ? 3.365 2.234 8.303 1.00 95.44 95 LEU A O 1
ATOM 760 N N . GLU A 1 96 ? 4.927 2.537 6.728 1.00 94.88 96 GLU A N 1
ATOM 761 C CA . GLU A 1 96 ? 4.463 3.862 6.317 1.00 94.88 96 GLU A CA 1
ATOM 762 C C . GLU A 1 96 ? 3.020 3.824 5.797 1.00 94.88 96 GLU A C 1
ATOM 764 O O . GLU A 1 96 ? 2.214 4.678 6.166 1.00 94.88 96 GLU A O 1
ATOM 769 N N . HIS A 1 97 ? 2.647 2.796 5.024 1.00 93.69 97 HIS A N 1
ATOM 770 C CA . HIS A 1 97 ? 1.261 2.614 4.585 1.00 93.69 97 HIS A CA 1
ATOM 771 C C . HIS A 1 97 ? 0.308 2.415 5.769 1.00 93.69 97 HIS A C 1
ATOM 773 O O . HIS A 1 97 ? -0.794 2.969 5.774 1.00 93.69 97 HIS A O 1
ATOM 779 N N . VAL A 1 98 ? 0.733 1.666 6.792 1.00 94.50 98 VAL A N 1
ATOM 780 C CA . VAL A 1 98 ? -0.058 1.449 8.013 1.00 94.50 98 VAL A CA 1
ATOM 781 C C . VAL A 1 98 ? -0.237 2.763 8.769 1.00 94.50 98 VAL A C 1
ATOM 783 O O . VAL A 1 98 ? -1.364 3.140 9.078 1.00 94.50 98 VAL A O 1
ATOM 786 N N . MET A 1 99 ? 0.845 3.509 8.995 1.00 96.12 99 MET A N 1
ATOM 787 C CA . MET A 1 99 ? 0.798 4.798 9.693 1.00 96.12 99 MET A CA 1
ATOM 788 C C . MET A 1 99 ? -0.041 5.837 8.936 1.00 96.12 99 MET A C 1
ATOM 790 O O . MET A 1 99 ? -0.854 6.536 9.537 1.00 96.12 99 MET A O 1
ATOM 794 N N . SER A 1 100 ? 0.092 5.897 7.607 1.00 93.56 100 SER A N 1
ATOM 795 C CA . SER A 1 100 ? -0.722 6.763 6.742 1.00 93.56 100 SER A CA 1
ATOM 796 C C . SER A 1 100 ? -2.205 6.385 6.753 1.00 93.56 100 SER A C 1
ATOM 798 O O . SER A 1 100 ? -3.071 7.240 6.571 1.00 93.56 100 SER A O 1
ATOM 800 N N . SER A 1 101 ? -2.517 5.105 6.959 1.00 93.50 101 SER A N 1
ATOM 801 C CA . SER A 1 101 ? -3.898 4.642 7.096 1.00 93.50 101 SER A CA 1
ATOM 802 C C . SER A 1 101 ? -4.460 5.015 8.466 1.00 93.50 101 SER A C 1
ATOM 804 O O . SER A 1 101 ? -5.542 5.588 8.545 1.00 93.50 101 SER A O 1
ATOM 806 N N . LEU A 1 102 ? -3.703 4.771 9.540 1.00 92.94 102 LEU A N 1
ATOM 807 C CA . LEU A 1 102 ? -4.107 5.100 10.909 1.00 92.94 102 LEU A CA 1
ATOM 808 C C . LEU A 1 102 ? -4.353 6.597 11.109 1.00 92.94 102 LEU A C 1
ATOM 810 O O . LEU A 1 102 ? -5.278 6.958 11.825 1.00 92.94 102 LEU A O 1
ATOM 814 N N . SER A 1 103 ? -3.590 7.472 10.448 1.00 92.50 103 SER A N 1
ATOM 815 C CA . SER A 1 103 ? -3.803 8.922 10.549 1.00 92.50 103 SER A CA 1
ATOM 816 C C . SER A 1 103 ? -5.115 9.407 9.921 1.00 92.50 103 SER A C 1
ATOM 818 O O . SER A 1 103 ? -5.596 10.483 10.267 1.00 92.50 103 SER A O 1
ATOM 820 N N . LYS A 1 104 ? -5.701 8.625 9.007 1.00 92.12 104 LYS A N 1
ATOM 821 C CA . LYS A 1 104 ? -6.968 8.939 8.325 1.00 92.12 104 LYS A CA 1
ATOM 822 C C . LYS A 1 104 ? -8.170 8.251 8.964 1.00 92.12 104 LYS A C 1
ATOM 824 O O . LYS A 1 104 ? -9.305 8.647 8.710 1.00 92.12 104 LYS A O 1
ATOM 829 N N . ILE A 1 105 ? -7.937 7.195 9.739 1.00 92.56 105 ILE A N 1
ATOM 830 C CA . ILE A 1 105 ? -8.994 6.430 10.391 1.00 92.56 105 ILE A CA 1
ATOM 831 C C . ILE A 1 105 ? -9.340 7.112 11.711 1.00 92.56 105 ILE A C 1
ATOM 833 O O . ILE A 1 105 ? -8.495 7.294 12.583 1.00 92.56 105 I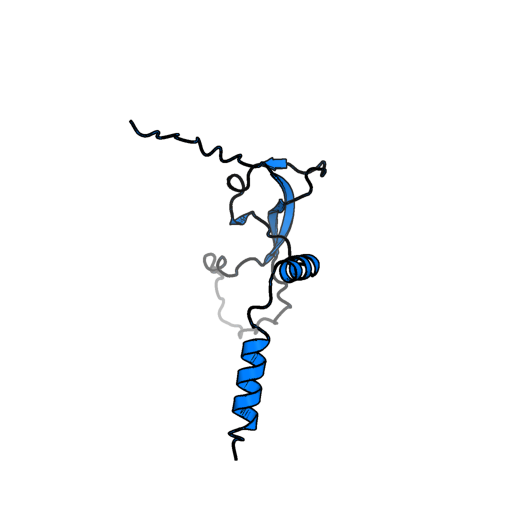LE A O 1
ATOM 837 N N . HIS A 1 106 ? -10.614 7.452 11.874 1.00 87.38 106 HIS A N 1
ATOM 838 C CA . HIS A 1 106 ? -11.139 7.926 13.146 1.00 87.38 106 HIS A CA 1
ATOM 839 C C . HIS A 1 106 ? -11.614 6.752 14.004 1.00 87.38 106 HIS A C 1
ATOM 841 O O . HIS A 1 106 ? -12.043 5.715 13.494 1.00 87.38 106 HIS A O 1
ATOM 847 N N . SER A 1 107 ? -11.558 6.924 15.324 1.00 87.56 107 SER A N 1
ATOM 848 C CA . SER A 1 107 ? -12.076 5.946 16.277 1.00 87.56 107 SER A CA 1
ATOM 849 C C . SER A 1 107 ? -13.569 5.712 16.039 1.00 87.56 107 SER A C 1
ATOM 851 O O . SER A 1 107 ? -14.362 6.651 16.093 1.00 87.56 107 SER A O 1
ATOM 853 N N . SER A 1 108 ? -13.960 4.457 15.826 1.00 89.88 108 SER A N 1
ATOM 854 C CA . SER A 1 108 ? -15.371 4.073 15.683 1.00 89.88 108 SER A CA 1
ATOM 855 C C . SER A 1 108 ? -16.140 4.138 17.004 1.00 89.88 108 SER A C 1
ATOM 857 O O . SER A 1 108 ? -17.359 4.301 17.014 1.00 89.88 108 SER A O 1
ATOM 859 N N . VAL A 1 109 ? -15.434 4.010 18.128 1.00 90.94 109 VAL A N 1
ATOM 860 C CA . VAL A 1 109 ? -16.033 3.986 19.460 1.00 90.94 109 VAL A CA 1
ATOM 861 C C . VAL A 1 109 ? -16.088 5.397 20.032 1.00 90.94 109 VAL A C 1
ATOM 863 O O . VAL A 1 109 ? -15.065 6.051 20.224 1.00 90.94 109 VAL A O 1
ATOM 866 N N . ASN A 1 110 ? -17.302 5.843 20.349 1.00 92.00 110 ASN A N 1
ATOM 867 C CA . ASN A 1 110 ? -17.531 7.096 21.055 1.00 92.00 110 ASN A CA 1
ATOM 868 C C . ASN A 1 110 ? -17.232 6.916 22.560 1.00 92.00 110 ASN A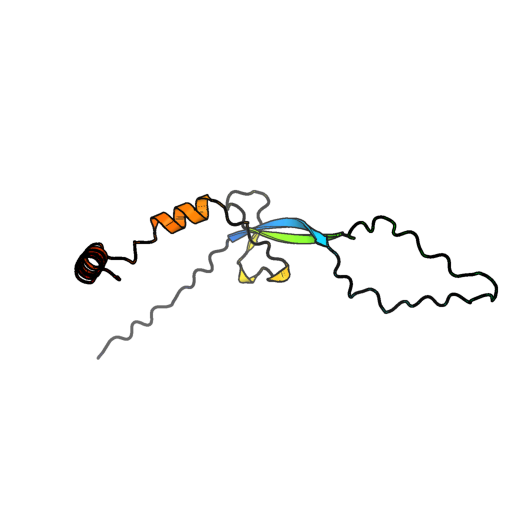 C 1
ATOM 870 O O . ASN A 1 110 ? -17.743 5.961 23.157 1.00 92.00 110 ASN A O 1
ATOM 874 N N . PRO A 1 111 ? -16.481 7.829 23.206 1.00 91.56 111 PRO A N 1
ATOM 875 C CA . PRO A 1 111 ? -16.209 7.767 24.645 1.00 91.56 111 PRO A CA 1
ATOM 876 C C . PRO A 1 111 ? -17.472 7.704 25.522 1.00 91.56 111 PRO A C 1
ATOM 878 O O . PRO A 1 111 ? -17.461 7.055 26.567 1.00 91.56 111 PRO A O 1
ATOM 881 N N . ASN A 1 112 ? -18.587 8.302 25.094 1.00 92.38 112 ASN A N 1
ATOM 882 C CA . ASN A 1 112 ? -19.846 8.246 25.844 1.00 92.38 112 ASN A CA 1
ATOM 883 C C . ASN A 1 112 ? -20.417 6.823 25.917 1.00 92.38 112 ASN A C 1
ATOM 885 O O . ASN A 1 112 ? -20.936 6.419 26.956 1.00 92.38 112 ASN A O 1
ATOM 889 N N . ASN A 1 113 ? -20.272 6.044 24.841 1.00 91.62 113 ASN A N 1
ATOM 890 C CA . ASN A 1 113 ? -20.728 4.655 24.815 1.00 91.62 113 ASN A CA 1
ATOM 891 C C . ASN A 1 113 ? -19.894 3.800 25.771 1.00 91.62 113 ASN A C 1
ATOM 893 O O . ASN A 1 113 ? -20.442 2.961 26.479 1.00 91.62 113 ASN A O 1
ATOM 897 N N . VAL A 1 114 ? -18.583 4.058 25.843 1.00 92.94 114 VAL A N 1
ATOM 898 C CA . VAL A 1 114 ? -17.695 3.383 26.800 1.00 92.94 114 VAL A CA 1
ATOM 899 C C . VAL A 1 114 ? -18.156 3.647 28.230 1.00 92.94 114 VAL A C 1
ATOM 901 O O . VAL A 1 114 ? -18.264 2.710 29.015 1.00 92.94 114 VAL A O 1
ATOM 904 N N . LYS A 1 115 ? -18.490 4.900 28.559 1.00 93.56 115 LYS A N 1
ATOM 905 C CA . LYS A 1 115 ? -18.965 5.267 29.897 1.00 93.56 115 LYS A CA 1
ATOM 906 C C . LYS A 1 115 ? -20.241 4.516 30.283 1.00 93.56 115 LYS A C 1
ATOM 908 O O . LYS A 1 115 ? -20.292 3.933 31.358 1.00 93.56 115 LYS A O 1
ATOM 913 N N . LEU A 1 116 ? -21.225 4.455 29.384 1.00 91.88 116 LEU A N 1
ATOM 914 C CA . LEU A 1 116 ? -22.466 3.710 29.619 1.00 91.88 116 LEU A CA 1
ATOM 915 C C . LEU A 1 116 ? -22.210 2.216 29.856 1.00 91.88 116 LEU A C 1
ATOM 917 O O . LEU A 1 116 ? -22.809 1.631 30.756 1.00 91.88 116 LEU A O 1
ATOM 921 N N . CYS A 1 117 ? -21.304 1.606 29.087 1.00 91.31 117 CYS A N 1
ATOM 922 C CA . CYS A 1 117 ? -20.930 0.206 29.281 1.00 91.31 117 CYS A CA 1
ATOM 923 C C . CYS A 1 117 ? -20.253 -0.026 30.637 1.00 91.31 117 CYS A C 1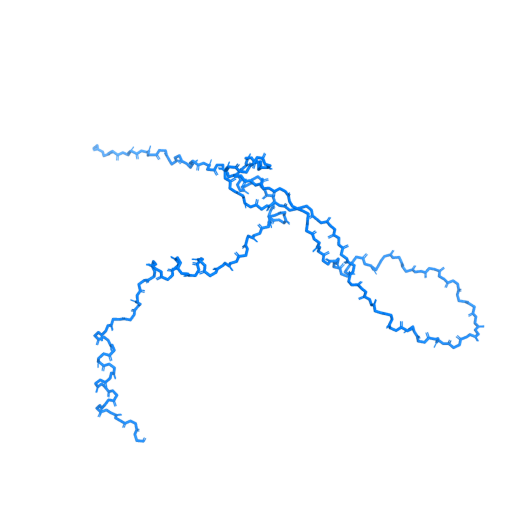
ATOM 925 O O . CYS A 1 117 ? -20.557 -1.011 31.305 1.00 91.31 117 CYS A O 1
ATOM 927 N N . VAL A 1 118 ? -19.367 0.880 31.062 1.00 93.00 118 VAL A N 1
ATOM 928 C CA . VAL A 1 118 ? -18.706 0.802 32.374 1.00 93.00 118 VAL A CA 1
ATOM 929 C C . VAL A 1 118 ? -19.718 0.975 33.506 1.00 93.00 118 VAL A C 1
ATOM 931 O O . VAL A 1 118 ? -19.710 0.192 34.453 1.00 93.00 118 VAL A O 1
ATOM 934 N N . ASP A 1 119 ? -20.623 1.947 33.401 1.00 93.06 119 ASP A N 1
ATOM 935 C CA . ASP A 1 119 ? -21.664 2.187 34.403 1.00 93.06 119 ASP A CA 1
ATOM 936 C C . ASP A 1 119 ? -22.610 0.982 34.521 1.00 93.06 119 ASP A C 1
ATOM 938 O O . ASP A 1 119 ? -22.956 0.562 35.627 1.00 93.06 119 ASP A O 1
ATOM 942 N N . TRP A 1 120 ? -22.980 0.374 33.389 1.00 92.44 120 TRP A N 1
ATOM 943 C CA . TRP A 1 120 ? -23.763 -0.859 33.359 1.00 92.44 120 TRP A CA 1
ATOM 944 C C . TRP A 1 120 ? -23.018 -2.027 34.021 1.00 92.44 120 TRP A C 1
ATOM 946 O O . TRP A 1 120 ? -23.574 -2.682 34.902 1.00 92.44 120 T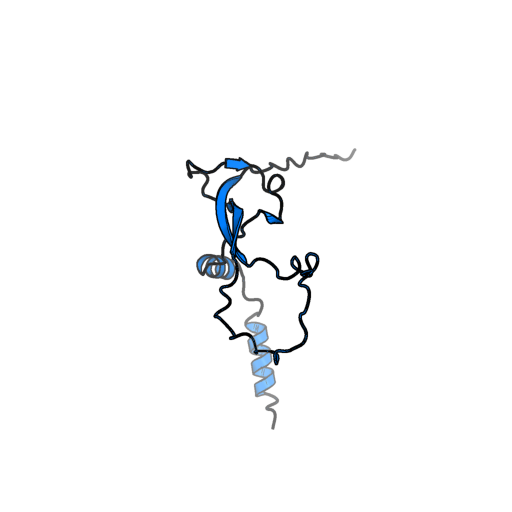RP A O 1
ATOM 956 N N . ALA A 1 121 ? -21.750 -2.246 33.662 1.00 91.38 121 ALA A N 1
ATOM 957 C CA . ALA A 1 121 ? -20.929 -3.322 34.219 1.00 91.38 121 ALA A CA 1
ATOM 958 C C . ALA A 1 121 ? -20.710 -3.168 35.734 1.00 91.38 121 ALA A C 1
ATOM 960 O O . ALA A 1 121 ? -20.784 -4.143 36.479 1.00 91.38 121 ALA A O 1
ATOM 961 N N . ASN A 1 122 ? -20.502 -1.939 36.210 1.00 90.88 122 ASN A N 1
ATOM 962 C CA . ASN A 1 122 ? -20.360 -1.649 37.636 1.00 90.88 122 ASN A CA 1
ATOM 963 C C . ASN A 1 122 ? -21.666 -1.858 38.410 1.00 90.88 122 ASN A C 1
ATOM 965 O O . ASN A 1 122 ? -21.629 -2.241 39.581 1.00 90.88 122 ASN A O 1
ATOM 969 N N . LYS A 1 123 ? -22.812 -1.594 37.772 1.00 87.75 123 LYS A N 1
ATOM 970 C CA . LYS A 1 123 ? -24.138 -1.734 38.380 1.00 87.75 123 LYS A CA 1
ATOM 971 C C . LYS A 1 123 ? -24.584 -3.190 38.500 1.00 87.75 123 LYS A C 1
ATOM 973 O O . LYS A 1 123 ? -25.224 -3.535 39.487 1.00 87.75 123 LYS A O 1
ATOM 978 N N . TYR A 1 124 ? -24.260 -4.024 37.518 1.00 86.06 124 TYR A N 1
ATOM 979 C CA . TYR A 1 124 ? -24.744 -5.405 37.429 1.00 86.06 124 TYR A CA 1
ATOM 980 C C . TYR A 1 124 ? -23.608 -6.422 37.503 1.00 86.06 124 TYR A C 1
ATOM 982 O O . TYR A 1 124 ? -23.649 -7.403 36.766 1.00 86.06 124 TYR A O 1
ATOM 990 N N . LYS A 1 125 ? -22.596 -6.159 38.351 1.00 75.38 125 LYS A N 1
ATOM 991 C CA . LYS A 1 125 ? -21.434 -7.037 38.577 1.00 75.38 125 LYS A CA 1
ATOM 992 C C . LYS A 1 125 ? -21.849 -8.501 38.420 1.00 75.38 125 LYS A C 1
ATOM 994 O O . LYS A 1 125 ? -22.705 -8.969 39.164 1.00 75.38 125 LYS A O 1
ATOM 999 N N . THR A 1 126 ? -21.290 -9.180 37.426 1.00 65.44 126 THR A N 1
ATOM 1000 C CA . THR A 1 126 ? -21.465 -10.623 37.260 1.00 65.44 126 THR A CA 1
ATOM 1001 C C . THR A 1 126 ? -20.840 -11.303 38.471 1.00 65.44 126 THR A C 1
ATOM 1003 O O . THR A 1 126 ? -19.612 -11.327 38.578 1.00 65.44 126 THR A O 1
ATOM 1006 N N . GLU A 1 127 ? -21.689 -11.749 39.395 1.00 58.75 127 GLU A N 1
ATOM 1007 C CA . GLU A 1 127 ? -21.353 -12.733 40.431 1.00 58.75 127 GLU A CA 1
ATOM 1008 C C . GLU A 1 127 ? -21.177 -14.124 39.816 1.00 58.75 127 GLU A C 1
ATOM 1010 O O . GLU A 1 127 ? -21.936 -14.459 38.873 1.00 58.75 127 GLU A O 1
#

Radius of gyration: 30.34 Å; chains: 1; bounding box: 56×83×63 Å

Organism: NCBI:txid222440

InterPro domains:
  IPR015415 Spastin/Vps4, C-terminal [PF09336] (68-123)

Foldseek 3Di:
DDDDPPDPPPPPLPWFWKAKDKDKDFDPPVPPDDCDDPDDDDPDDDDDDDDPDPPDRDIDTDIAIETDDPPDPRTDTDGPVVHDPVRYDDDDDDVVNVVVVVVVDDDPDDVVVVVVVVVVCVVCPDD

Sequence (127 aa):
MQYALMYPVRILQKTMKFKQVLVEEPIPEDTQDAKQERTKSQPGSLPQFPQIGKMQPRTRKVKRYVGTSPADPQGISMTLDDVPPYQLLVPPVTLEHVMSSLSKIHSSVNPNNVKLCVDWANKYKTE

Secondary structure (DSSP, 8-state):
---------------EEEEEEEEEEEPPGGG-SS------PPS----PPPP----PPPEEEEEEEEEE-TT-TTPEEE-GGGS-GGGEEPPPPPHHHHHHHHTTPPPSS-HHHHHHHHHHHHHT---

pLDDT: mean 75.47, std 19.37, range [40.97, 96.12]